Protein AF-A0A9P6TR79-F1 (afdb_monomer)

Structure (mmCIF, N/CA/C/O backbone):
data_AF-A0A9P6TR79-F1
#
_entry.id   AF-A0A9P6TR79-F1
#
loop_
_atom_site.group_PDB
_atom_site.id
_atom_site.type_symbol
_atom_site.label_atom_id
_atom_site.label_alt_id
_atom_site.label_comp_id
_atom_site.label_asym_id
_atom_site.label_entity_id
_atom_site.label_seq_id
_atom_site.pdbx_PDB_ins_code
_atom_site.Cartn_x
_atom_site.Cartn_y
_atom_site.Cartn_z
_atom_site.occupancy
_atom_site.B_iso_or_equiv
_atom_site.auth_seq_id
_atom_site.auth_comp_id
_atom_site.auth_asym_id
_atom_site.auth_atom_id
_atom_site.pdbx_PDB_model_num
ATOM 1 N N . MET A 1 1 ? 9.408 -0.722 1.951 1.00 68.06 1 MET A N 1
ATOM 2 C CA . MET A 1 1 ? 9.186 -1.815 2.923 1.00 68.06 1 MET A CA 1
ATOM 3 C C . MET A 1 1 ? 8.450 -1.330 4.163 1.00 68.06 1 MET A C 1
ATOM 5 O O . MET A 1 1 ? 7.346 -1.800 4.374 1.00 68.06 1 MET A O 1
ATOM 9 N N . ALA A 1 2 ? 8.967 -0.343 4.910 1.00 78.19 2 ALA A N 1
ATOM 10 C CA . ALA A 1 2 ? 8.315 0.152 6.135 1.00 78.19 2 ALA A CA 1
ATOM 11 C C . ALA A 1 2 ? 6.836 0.561 5.954 1.00 78.19 2 ALA A C 1
ATOM 13 O O . ALA A 1 2 ? 5.990 0.144 6.738 1.00 78.19 2 ALA A O 1
ATOM 14 N N . ALA A 1 3 ? 6.504 1.300 4.887 1.00 76.38 3 ALA A N 1
ATOM 15 C CA . ALA A 1 3 ? 5.125 1.714 4.605 1.00 76.38 3 ALA A CA 1
ATOM 16 C C . ALA A 1 3 ? 4.182 0.528 4.328 1.00 76.38 3 ALA A C 1
ATOM 18 O O . ALA A 1 3 ? 3.058 0.503 4.817 1.00 76.38 3 ALA A O 1
ATOM 19 N N . THR A 1 4 ? 4.646 -0.484 3.591 1.00 79.06 4 THR A N 1
ATOM 20 C CA . THR A 1 4 ? 3.867 -1.697 3.304 1.00 79.06 4 THR A CA 1
ATOM 21 C C . THR A 1 4 ? 3.630 -2.514 4.573 1.00 79.06 4 THR A C 1
ATOM 23 O O . THR A 1 4 ? 2.509 -2.952 4.806 1.00 79.06 4 THR A O 1
ATOM 26 N N . THR A 1 5 ? 4.648 -2.668 5.427 1.00 83.44 5 THR A N 1
ATOM 27 C CA . THR A 1 5 ? 4.518 -3.378 6.710 1.00 83.44 5 THR A CA 1
ATOM 28 C C . THR A 1 5 ? 3.557 -2.659 7.660 1.00 83.44 5 THR A C 1
ATOM 30 O O . THR A 1 5 ? 2.698 -3.304 8.252 1.00 83.44 5 THR A O 1
ATOM 33 N N . LEU A 1 6 ? 3.639 -1.326 7.752 1.00 83.69 6 LEU A N 1
ATOM 34 C CA . LEU A 1 6 ? 2.683 -0.504 8.508 1.00 83.69 6 LEU A CA 1
ATOM 35 C C . LEU A 1 6 ? 1.253 -0.657 7.979 1.00 83.69 6 LEU A C 1
ATOM 37 O O . LEU A 1 6 ? 0.320 -0.818 8.762 1.00 83.69 6 LEU A O 1
ATOM 41 N N . GLY A 1 7 ? 1.103 -0.688 6.653 1.00 82.50 7 GLY A N 1
ATOM 42 C CA . GLY A 1 7 ? -0.168 -0.956 5.992 1.00 82.50 7 GLY A CA 1
ATOM 43 C C . GLY A 1 7 ? -0.792 -2.282 6.400 1.00 82.50 7 GLY A C 1
ATOM 44 O O . GLY A 1 7 ? -1.969 -2.321 6.746 1.00 82.50 7 GLY A O 1
ATOM 45 N N . ILE A 1 8 ? 0.001 -3.358 6.384 1.00 87.06 8 ILE A N 1
ATOM 46 C CA . ILE A 1 8 ? -0.450 -4.704 6.766 1.00 87.06 8 ILE A CA 1
ATOM 47 C C . ILE A 1 8 ? -0.944 -4.709 8.217 1.00 87.06 8 ILE A C 1
ATOM 49 O O . ILE A 1 8 ? -2.038 -5.206 8.479 1.00 87.06 8 ILE A O 1
ATOM 53 N N . ILE A 1 9 ? -0.195 -4.091 9.135 1.00 88.25 9 ILE A N 1
ATOM 54 C CA . ILE A 1 9 ? -0.586 -3.975 10.548 1.00 88.25 9 ILE A CA 1
ATOM 55 C C . ILE A 1 9 ? -1.906 -3.197 10.685 1.00 88.25 9 ILE A C 1
ATOM 57 O O . ILE A 1 9 ? -2.814 -3.637 11.388 1.00 88.25 9 ILE A O 1
ATOM 61 N N . GLY A 1 10 ? -2.052 -2.077 9.970 1.00 84.38 10 GLY A N 1
ATOM 62 C CA . GLY A 1 10 ? -3.287 -1.289 9.972 1.00 84.38 10 GLY A CA 1
ATOM 63 C C . GLY A 1 10 ? -4.501 -2.063 9.452 1.00 84.38 10 GLY A C 1
ATOM 64 O O . GLY A 1 10 ? -5.580 -1.985 10.037 1.00 84.38 10 GLY A O 1
ATOM 65 N N . VAL A 1 11 ? -4.322 -2.863 8.395 1.00 85.94 11 VAL A N 1
ATOM 66 C CA . VAL A 1 11 ? -5.382 -3.734 7.861 1.00 85.94 11 VAL A CA 1
ATOM 67 C C . VAL A 1 11 ? -5.764 -4.822 8.864 1.00 85.94 11 VAL A C 1
ATOM 69 O O . VAL A 1 11 ? -6.954 -5.040 9.069 1.00 85.94 11 VAL A O 1
ATOM 72 N N . GLN A 1 12 ? -4.801 -5.469 9.529 1.00 88.81 12 GLN A N 1
ATOM 73 C CA . GLN A 1 12 ? -5.114 -6.461 10.567 1.00 88.81 12 GLN A CA 1
ATOM 74 C C . GLN A 1 12 ? -5.962 -5.852 11.689 1.00 88.81 12 GLN A C 1
ATOM 76 O O . GLN A 1 12 ? -6.989 -6.416 12.061 1.00 88.81 12 GLN A O 1
ATOM 81 N N . TRP A 1 13 ? -5.612 -4.650 12.146 1.00 86.62 13 TRP A N 1
ATOM 82 C CA . TRP A 1 13 ? -6.395 -3.927 13.151 1.00 86.62 13 TRP A CA 1
ATOM 83 C C . TRP A 1 13 ? -7.802 -3.558 12.677 1.00 86.62 13 TRP A C 1
ATOM 85 O O . TRP A 1 13 ? -8.753 -3.613 13.458 1.00 86.62 13 TRP A O 1
ATOM 95 N N . LEU A 1 14 ? -7.972 -3.197 11.404 1.00 87.62 14 LEU A N 1
ATOM 96 C CA . LEU A 1 14 ? -9.293 -2.939 10.825 1.00 87.62 14 LEU A CA 1
ATOM 97 C C . LEU A 1 14 ? -10.160 -4.199 10.772 1.00 87.62 14 LEU A C 1
ATOM 99 O O . LEU A 1 14 ? -11.364 -4.108 11.002 1.00 87.62 14 LEU A O 1
ATOM 103 N N . VAL A 1 15 ? -9.565 -5.362 10.497 1.00 87.88 15 VAL A N 1
ATOM 104 C CA . VAL A 1 15 ? -10.278 -6.648 10.484 1.00 87.88 15 VAL A CA 1
ATOM 105 C C . VAL A 1 15 ? -10.738 -7.025 11.894 1.00 87.88 15 VAL A C 1
ATOM 107 O O . VAL A 1 15 ? -11.904 -7.375 12.081 1.00 87.88 15 VAL A O 1
ATOM 110 N N . GLU A 1 16 ? -9.864 -6.881 12.893 1.00 89.38 16 GLU A N 1
A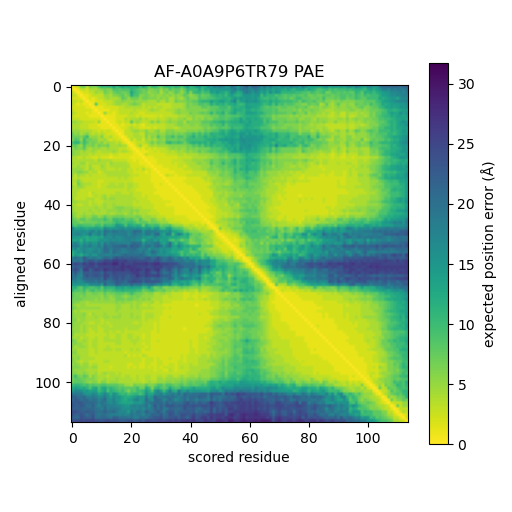TOM 111 C CA . GLU A 1 16 ? -10.185 -7.159 14.301 1.00 89.38 16 GLU A CA 1
ATOM 112 C C . GLU A 1 16 ? -11.276 -6.231 14.844 1.00 89.38 16 GLU A C 1
ATOM 114 O O . GLU A 1 16 ? -12.190 -6.670 15.536 1.00 89.38 16 GLU A O 1
ATOM 119 N N . THR A 1 17 ? -11.221 -4.946 14.490 1.00 87.00 17 THR A N 1
ATOM 120 C CA . THR A 1 17 ? -12.161 -3.928 14.990 1.00 87.00 17 THR A CA 1
ATOM 121 C C . THR A 1 17 ? -13.396 -3.743 14.112 1.00 87.00 17 THR A C 1
ATOM 123 O O . THR A 1 17 ? -14.147 -2.794 14.324 1.00 87.00 17 THR A O 1
ATOM 126 N N . GLN A 1 18 ? -13.610 -4.605 13.109 1.00 86.75 18 GLN A N 1
ATOM 127 C CA . GLN A 1 18 ? -14.720 -4.485 12.152 1.00 86.75 18 GLN A CA 1
ATOM 128 C C . GLN A 1 18 ? -14.829 -3.065 11.554 1.00 86.75 18 GLN A C 1
ATOM 130 O O . GLN A 1 18 ? -15.913 -2.501 11.441 1.00 86.75 18 GLN A O 1
ATOM 135 N N . ARG A 1 19 ? -13.687 -2.477 11.169 1.00 85.38 19 ARG A N 1
ATOM 136 C CA . ARG A 1 19 ? -13.532 -1.116 10.608 1.00 85.38 19 ARG A CA 1
ATOM 137 C C . ARG A 1 19 ? -13.785 0.051 11.573 1.00 85.38 19 ARG A C 1
ATOM 139 O O . ARG A 1 19 ? -13.705 1.199 11.137 1.00 85.38 19 ARG A O 1
ATOM 146 N N . ALA A 1 20 ? -14.015 -0.201 12.864 1.00 82.50 20 ALA A N 1
ATOM 147 C CA . ALA A 1 20 ? -14.282 0.853 13.847 1.00 82.50 20 ALA A CA 1
ATOM 148 C C . ALA A 1 20 ? -13.024 1.628 14.292 1.00 82.50 20 ALA A C 1
ATOM 150 O O . ALA A 1 20 ? -13.124 2.757 14.771 1.00 82.50 20 ALA A O 1
ATOM 151 N N . SER A 1 21 ? -11.827 1.046 14.154 1.00 87.75 21 SER A N 1
ATOM 152 C CA . SER A 1 21 ? -10.593 1.673 14.644 1.00 87.75 21 SER A CA 1
ATOM 153 C C . SER A 1 21 ? -10.052 2.756 13.708 1.00 87.75 21 SER A C 1
ATOM 155 O O . SER A 1 21 ? -9.550 2.467 12.620 1.00 87.75 21 SER A O 1
ATOM 157 N N . ILE A 1 22 ? -10.044 4.006 14.186 1.00 85.56 22 ILE A N 1
ATOM 158 C CA . ILE A 1 22 ? -9.406 5.151 13.508 1.00 85.56 22 ILE A CA 1
ATOM 159 C C . ILE A 1 22 ? -7.896 4.923 13.342 1.00 85.56 22 ILE A C 1
ATOM 161 O O . ILE A 1 22 ? -7.335 5.235 12.293 1.00 85.56 22 ILE A O 1
ATOM 165 N N . ALA A 1 23 ? -7.232 4.341 14.346 1.00 85.56 23 ALA A N 1
ATOM 166 C CA . ALA A 1 23 ? -5.809 4.025 14.256 1.00 85.56 23 ALA A CA 1
ATOM 167 C C . ALA A 1 23 ? -5.536 3.002 13.139 1.00 85.56 23 ALA A C 1
ATOM 169 O O . ALA A 1 23 ? -4.607 3.190 12.358 1.00 85.56 23 ALA A O 1
ATOM 170 N N . GLY A 1 24 ? -6.386 1.977 12.997 1.00 85.88 24 GLY A N 1
ATOM 171 C CA . GLY A 1 24 ? -6.293 1.006 11.901 1.00 85.88 24 GLY A CA 1
ATOM 172 C C . GLY A 1 24 ? -6.374 1.666 10.519 1.00 85.88 24 GLY A C 1
ATOM 173 O O . GLY A 1 24 ? -5.550 1.384 9.648 1.00 85.88 24 GLY A O 1
ATOM 174 N N . TRP A 1 25 ? -7.293 2.622 10.342 1.00 89.12 25 TRP A N 1
ATOM 175 C CA . TRP A 1 25 ? -7.396 3.426 9.117 1.00 89.12 25 TRP A CA 1
ATOM 176 C C . TRP A 1 25 ? -6.142 4.266 8.851 1.00 89.12 25 TRP A C 1
ATOM 178 O O . TRP A 1 25 ? -5.611 4.241 7.738 1.00 89.12 25 TRP A O 1
ATOM 188 N N . LEU A 1 26 ? -5.632 4.966 9.868 1.00 91.12 26 LEU A N 1
ATOM 189 C CA . LEU A 1 26 ? -4.430 5.797 9.744 1.00 91.12 26 LEU A CA 1
ATOM 190 C C . LEU 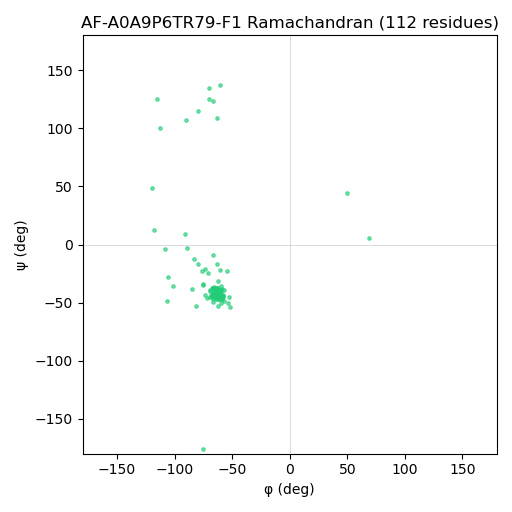A 1 26 ? -3.179 4.979 9.404 1.00 91.12 26 LEU A C 1
ATOM 192 O O . LEU A 1 26 ? -2.355 5.441 8.619 1.00 91.12 26 LEU A O 1
ATOM 196 N N . LEU A 1 27 ? -3.041 3.768 9.952 1.00 86.69 27 LEU A N 1
ATOM 197 C CA . LEU A 1 27 ? -1.924 2.871 9.638 1.00 86.69 27 LEU A CA 1
ATOM 198 C C . LEU A 1 27 ? -2.072 2.217 8.254 1.00 86.69 27 LEU A C 1
ATOM 200 O O . LEU A 1 27 ? -1.074 2.012 7.564 1.00 86.69 27 LEU A O 1
ATOM 204 N N . SER A 1 28 ? -3.300 1.915 7.825 1.00 88.12 28 SER A N 1
ATOM 205 C CA . SER A 1 28 ? -3.574 1.285 6.528 1.00 88.12 28 SER A CA 1
ATOM 206 C C . SER A 1 28 ? -3.292 2.223 5.343 1.00 88.12 28 SER A C 1
ATOM 208 O O . SER A 1 28 ? -2.696 1.804 4.346 1.00 88.12 28 SER A O 1
ATOM 210 N N . MET A 1 29 ? -3.641 3.510 5.470 1.00 89.75 29 MET A N 1
ATOM 211 C CA . MET A 1 29 ? -3.488 4.526 4.416 1.00 89.75 29 MET A CA 1
ATOM 212 C C . MET A 1 29 ? -2.083 4.626 3.795 1.00 89.75 29 MET A C 1
ATOM 214 O O . MET A 1 29 ? -1.971 4.512 2.572 1.00 89.75 29 MET A O 1
ATOM 218 N N . PRO A 1 30 ? -0.989 4.799 4.560 1.00 89.50 30 PRO A N 1
ATOM 219 C CA . PRO A 1 30 ? 0.350 4.891 3.982 1.00 89.50 30 PRO A CA 1
ATOM 220 C C . PRO A 1 30 ? 0.766 3.608 3.248 1.00 89.50 30 PRO A C 1
ATOM 222 O O . PRO A 1 30 ? 1.481 3.679 2.247 1.00 89.50 30 PRO A O 1
ATOM 225 N N . GLY A 1 31 ? 0.292 2.440 3.690 1.00 87.94 31 GLY A N 1
ATOM 226 C CA . GLY A 1 31 ? 0.525 1.180 2.989 1.00 87.94 31 GLY A CA 1
ATOM 227 C C . GLY A 1 31 ? -0.217 1.085 1.662 1.00 87.94 31 GLY A C 1
ATOM 228 O O . GLY A 1 31 ? 0.391 0.722 0.654 1.00 87.94 31 GLY A O 1
ATOM 229 N N . ALA A 1 32 ? -1.495 1.472 1.644 1.00 89.31 32 ALA A N 1
ATOM 230 C CA . ALA A 1 32 ? -2.294 1.534 0.423 1.00 89.31 32 ALA A CA 1
ATOM 231 C C . ALA A 1 32 ? -1.678 2.508 -0.595 1.00 89.31 32 ALA A C 1
ATOM 233 O O . ALA A 1 32 ? -1.478 2.143 -1.754 1.00 89.31 32 ALA A O 1
ATOM 234 N N . ILE A 1 33 ? -1.284 3.706 -0.150 1.00 92.56 33 ILE A N 1
ATOM 235 C CA . ILE A 1 33 ? -0.617 4.710 -0.993 1.00 92.56 33 ILE A CA 1
ATOM 236 C C . ILE A 1 33 ? 0.707 4.168 -1.533 1.00 92.56 33 ILE A C 1
ATOM 238 O O . ILE A 1 33 ? 0.964 4.274 -2.729 1.00 92.56 33 ILE A O 1
ATOM 242 N N . SER A 1 34 ? 1.540 3.555 -0.688 1.00 92.69 34 SER A N 1
ATOM 243 C CA . SER A 1 34 ? 2.820 2.990 -1.124 1.00 92.69 34 SER A CA 1
ATOM 244 C C . SER A 1 34 ? 2.641 1.898 -2.180 1.00 92.69 34 SER A C 1
ATOM 246 O O . SER A 1 34 ? 3.438 1.824 -3.115 1.00 92.69 34 SER A O 1
ATOM 248 N N . LEU A 1 35 ? 1.629 1.042 -2.029 1.00 90.25 35 LEU A N 1
ATOM 249 C CA . LEU A 1 35 ? 1.360 -0.050 -2.960 1.00 90.25 35 LEU A CA 1
ATOM 250 C C . LEU A 1 35 ? 0.811 0.474 -4.294 1.00 90.25 35 LEU A C 1
ATOM 252 O O . LEU A 1 35 ? 1.308 0.102 -5.356 1.00 90.25 35 LEU A O 1
ATOM 256 N N . LEU A 1 36 ? -0.156 1.394 -4.247 1.00 93.25 36 LEU A N 1
ATOM 257 C CA . LEU A 1 36 ? -0.695 2.054 -5.438 1.00 93.25 36 LEU A CA 1
ATOM 258 C C . LEU A 1 36 ? 0.382 2.864 -6.172 1.00 93.25 36 LEU A C 1
ATOM 260 O O . LEU A 1 36 ? 0.448 2.819 -7.398 1.00 93.25 36 LEU A O 1
ATOM 264 N N . ALA A 1 37 ? 1.274 3.541 -5.444 1.00 93.31 37 ALA A N 1
ATOM 265 C CA . ALA A 1 37 ? 2.408 4.254 -6.024 1.00 93.31 37 ALA A CA 1
ATOM 266 C C . ALA A 1 37 ? 3.388 3.305 -6.731 1.00 93.31 37 ALA A C 1
ATOM 268 O O . ALA A 1 37 ? 3.911 3.653 -7.789 1.00 93.31 37 ALA A O 1
ATOM 269 N N . ALA A 1 38 ? 3.615 2.100 -6.197 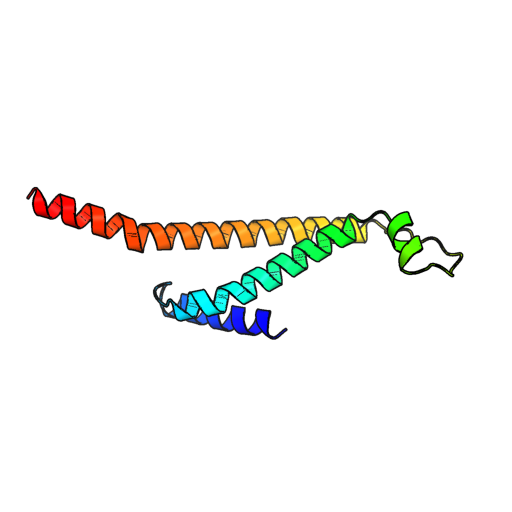1.00 91.69 38 ALA A N 1
ATOM 270 C CA . ALA A 1 38 ? 4.448 1.094 -6.851 1.00 91.69 38 ALA A CA 1
ATOM 271 C C . ALA A 1 38 ? 3.827 0.618 -8.176 1.00 91.69 38 ALA A C 1
ATOM 273 O O . ALA A 1 38 ? 4.517 0.603 -9.196 1.00 91.69 38 ALA A O 1
ATOM 274 N N . PHE A 1 39 ? 2.522 0.320 -8.193 1.00 91.94 39 PHE A N 1
ATOM 275 C CA . PHE A 1 39 ? 1.813 -0.046 -9.425 1.00 91.94 39 PHE A CA 1
ATOM 276 C C . PHE A 1 39 ? 1.791 1.095 -10.441 1.00 91.94 39 PHE A C 1
ATOM 278 O O . PHE A 1 39 ? 2.076 0.880 -11.618 1.00 91.94 39 PHE A O 1
ATOM 285 N N . LEU A 1 40 ? 1.528 2.325 -9.995 1.00 92.12 40 LEU A N 1
ATOM 286 C CA . LEU A 1 40 ? 1.564 3.497 -10.864 1.00 92.12 40 LEU A CA 1
ATOM 287 C C . LEU A 1 40 ? 2.963 3.715 -11.444 1.00 92.12 40 LEU A C 1
ATOM 289 O O . LEU A 1 40 ? 3.099 3.988 -12.633 1.00 92.12 40 LEU A O 1
ATOM 293 N N . THR A 1 41 ? 4.007 3.545 -10.633 1.00 92.12 41 THR A N 1
ATOM 294 C CA . THR A 1 41 ? 5.395 3.643 -11.094 1.00 92.12 41 THR A CA 1
ATOM 295 C C . THR A 1 41 ? 5.686 2.581 -12.145 1.00 92.12 41 THR A C 1
ATOM 297 O O . THR A 1 41 ? 6.235 2.924 -13.187 1.00 92.12 41 THR A O 1
ATOM 300 N N . ALA A 1 42 ? 5.266 1.330 -11.929 1.00 90.69 42 ALA A N 1
ATOM 301 C CA . ALA A 1 42 ? 5.417 0.251 -12.904 1.00 90.69 42 ALA A CA 1
ATOM 302 C C . ALA A 1 42 ? 4.704 0.560 -14.231 1.00 90.69 42 ALA A C 1
ATOM 304 O O . ALA A 1 42 ? 5.269 0.316 -15.293 1.00 90.69 42 ALA A O 1
ATOM 305 N N . ILE A 1 43 ? 3.513 1.164 -14.189 1.00 91.31 43 ILE A N 1
ATOM 306 C CA . ILE A 1 43 ? 2.778 1.601 -15.385 1.00 91.31 43 ILE A CA 1
ATOM 307 C C . ILE A 1 43 ? 3.520 2.738 -16.099 1.00 91.31 43 ILE A C 1
ATOM 309 O O . ILE A 1 43 ? 3.760 2.664 -17.301 1.00 91.31 43 ILE A O 1
ATOM 313 N N . VAL A 1 44 ? 3.928 3.779 -15.369 1.00 89.81 44 VAL A N 1
ATOM 314 C CA . VAL A 1 44 ? 4.636 4.945 -15.928 1.00 89.81 44 VAL A CA 1
ATOM 315 C C . VAL A 1 44 ? 5.979 4.547 -16.539 1.00 89.81 44 VAL A C 1
ATOM 317 O O . VAL A 1 44 ? 6.375 5.086 -17.573 1.00 89.81 44 VAL A O 1
ATOM 320 N N . TYR A 1 45 ? 6.689 3.615 -15.906 1.00 85.25 45 TYR A N 1
ATOM 321 C CA . TYR A 1 45 ? 7.933 3.075 -16.437 1.00 85.25 45 TYR A CA 1
ATOM 322 C C . TYR A 1 45 ? 7.696 2.130 -17.608 1.00 85.25 45 TYR A C 1
ATOM 324 O O . TYR A 1 45 ? 8.395 2.236 -18.608 1.00 85.25 45 TYR A O 1
ATOM 332 N N . GLY A 1 46 ? 6.710 1.239 -17.513 1.00 85.69 46 GLY A N 1
ATOM 333 C CA . GLY A 1 46 ? 6.444 0.250 -18.551 1.00 85.69 46 GLY A CA 1
ATOM 334 C C . GLY A 1 46 ? 5.846 0.837 -19.831 1.00 85.69 46 GLY A C 1
ATOM 335 O O . GLY A 1 46 ? 6.028 0.274 -20.903 1.00 85.69 46 GLY A O 1
ATOM 336 N N . LEU A 1 47 ? 5.183 1.993 -19.744 1.00 85.62 47 LEU A N 1
ATOM 337 C CA . LEU A 1 47 ? 4.702 2.754 -20.903 1.00 85.62 47 LEU A CA 1
ATOM 338 C C . LEU A 1 47 ? 5.728 3.767 -21.431 1.00 85.62 47 LEU A C 1
ATOM 340 O O . LEU A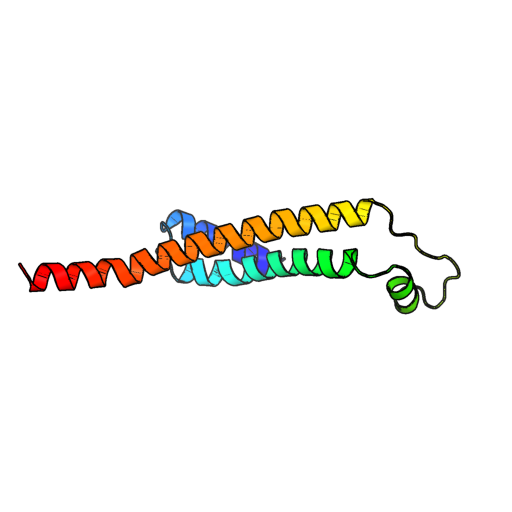 1 47 ? 5.457 4.467 -22.411 1.00 85.62 47 LEU A O 1
ATOM 344 N N . ARG A 1 48 ? 6.894 3.905 -20.786 1.00 80.81 48 ARG A N 1
ATOM 345 C CA . ARG A 1 48 ? 7.939 4.816 -21.257 1.00 80.81 48 ARG A CA 1
ATOM 346 C C . ARG A 1 48 ? 8.537 4.254 -22.556 1.00 80.81 48 ARG A C 1
ATOM 348 O O . ARG A 1 48 ? 9.034 3.137 -22.527 1.00 80.81 48 ARG A O 1
ATOM 355 N N . PRO A 1 49 ? 8.564 5.027 -23.660 1.00 71.69 49 PRO A N 1
ATOM 356 C CA . PRO A 1 49 ? 9.177 4.574 -24.906 1.00 71.69 49 PRO A CA 1
ATOM 357 C C . PRO A 1 49 ? 10.665 4.264 -24.723 1.00 71.69 49 PRO A C 1
ATOM 359 O O . PRO A 1 49 ? 11.379 5.067 -24.111 1.00 71.69 49 PRO A O 1
ATOM 362 N N . ASP A 1 50 ? 11.123 3.160 -25.308 1.00 66.69 50 ASP A N 1
ATOM 363 C CA . ASP A 1 50 ? 12.492 2.644 -25.167 1.00 66.69 50 ASP A CA 1
ATOM 364 C C . ASP A 1 50 ? 13.558 3.661 -25.585 1.00 66.69 50 ASP A C 1
ATOM 366 O O . ASP A 1 50 ? 14.538 3.857 -24.872 1.00 66.69 50 ASP A O 1
ATOM 370 N N . ASP A 1 51 ? 13.316 4.425 -26.655 1.00 65.56 51 ASP A N 1
ATOM 371 C CA . ASP A 1 51 ? 14.238 5.477 -27.106 1.00 65.56 51 ASP A CA 1
ATOM 372 C C . ASP A 1 51 ? 14.460 6.558 -26.026 1.00 65.56 51 ASP A C 1
ATOM 374 O O . ASP A 1 51 ? 15.562 7.078 -25.845 1.00 65.56 51 ASP A O 1
ATOM 378 N N . LYS A 1 52 ? 13.416 6.887 -25.248 1.00 66.50 52 LYS A N 1
ATOM 379 C CA . LYS A 1 52 ? 13.502 7.838 -24.123 1.00 66.50 52 LYS A CA 1
ATOM 380 C C . LYS A 1 52 ? 14.095 7.202 -22.863 1.00 66.50 52 LYS A C 1
ATOM 382 O O . LYS A 1 52 ? 14.413 7.926 -21.911 1.00 66.50 52 LYS A O 1
ATOM 387 N N . TRP A 1 53 ? 14.135 5.879 -22.784 1.00 68.62 53 TRP A N 1
ATOM 388 C CA . TRP A 1 53 ? 14.779 5.141 -21.706 1.00 68.62 53 TRP A CA 1
ATOM 389 C C . TRP A 1 53 ? 16.286 5.061 -21.953 1.00 68.62 53 TRP A C 1
ATOM 391 O O . TRP A 1 53 ? 17.061 5.532 -21.117 1.00 68.62 53 TRP A O 1
ATOM 401 N N . ASP A 1 54 ? 16.689 4.602 -23.136 1.00 66.44 54 ASP A N 1
ATOM 402 C CA . ASP A 1 54 ? 18.092 4.460 -23.524 1.00 66.44 54 ASP A CA 1
ATOM 403 C C . ASP A 1 54 ? 18.844 5.788 -23.499 1.00 66.44 54 ASP A C 1
ATOM 405 O O . ASP A 1 54 ? 19.926 5.858 -22.924 1.00 66.44 54 ASP A O 1
ATOM 409 N N 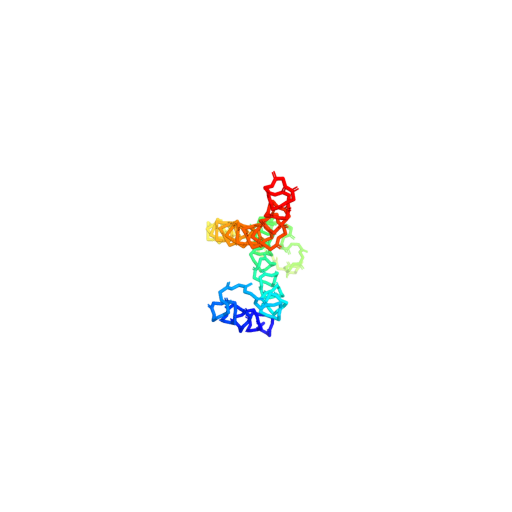. ALA A 1 55 ? 18.236 6.875 -23.988 1.00 65.69 55 ALA A N 1
ATOM 410 C CA . ALA A 1 55 ? 18.854 8.203 -23.957 1.00 65.69 55 ALA A CA 1
ATOM 411 C C . ALA A 1 55 ? 19.178 8.715 -22.536 1.00 65.69 55 ALA A C 1
ATOM 413 O O . ALA A 1 55 ? 20.008 9.606 -22.378 1.00 65.69 55 ALA A O 1
ATOM 414 N N . ARG A 1 56 ? 18.519 8.186 -21.494 1.00 66.19 56 ARG A N 1
ATOM 415 C CA . ARG A 1 56 ? 18.761 8.574 -20.092 1.00 66.19 56 ARG A CA 1
ATOM 416 C C . ARG A 1 56 ? 19.610 7.580 -19.315 1.00 66.19 56 ARG A C 1
ATOM 418 O O . ARG A 1 56 ? 20.352 8.007 -18.438 1.00 66.19 56 ARG A O 1
ATOM 425 N N . VAL A 1 57 ? 19.456 6.286 -19.579 1.00 66.38 57 VAL A N 1
ATOM 426 C CA . VAL A 1 57 ? 20.045 5.218 -18.753 1.00 66.38 57 VAL A CA 1
ATOM 427 C C . VAL A 1 57 ? 21.249 4.564 -19.434 1.00 66.38 57 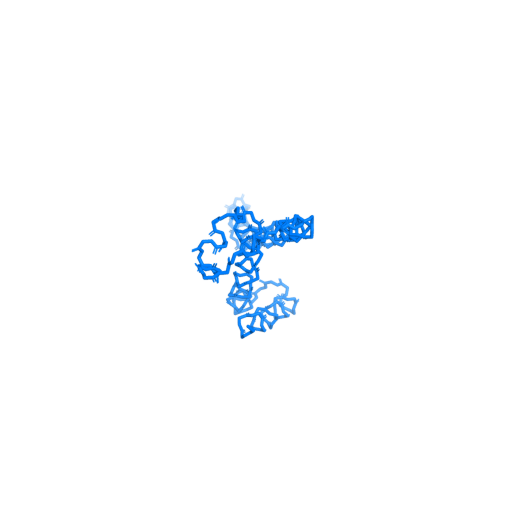VAL A C 1
ATOM 429 O O . VAL A 1 57 ? 22.181 4.167 -18.744 1.00 66.38 57 VAL A O 1
ATOM 432 N N . ASN A 1 58 ? 21.287 4.554 -20.771 1.00 62.28 58 ASN A N 1
ATOM 433 C CA . ASN A 1 58 ? 22.391 4.054 -21.595 1.00 62.28 58 ASN A CA 1
ATOM 434 C C . ASN A 1 58 ? 22.998 5.142 -22.519 1.00 62.28 58 ASN A C 1
ATOM 436 O O . ASN A 1 58 ? 23.216 4.882 -23.701 1.00 62.28 58 ASN A O 1
ATOM 440 N N . PRO A 1 59 ? 23.339 6.356 -22.032 1.00 63.84 59 PRO A N 1
ATOM 441 C CA . PRO A 1 59 ? 23.839 7.429 -22.900 1.00 63.84 59 PRO A CA 1
ATOM 442 C C . PRO A 1 59 ? 25.172 7.109 -23.609 1.00 63.84 59 PRO A C 1
ATOM 444 O O . PRO A 1 59 ? 25.510 7.777 -24.578 1.00 63.84 59 PRO A O 1
ATOM 447 N N . HIS A 1 60 ? 25.918 6.093 -23.153 1.00 66.00 60 HIS A N 1
ATOM 448 C CA . HIS A 1 60 ? 27.225 5.697 -23.702 1.00 66.00 60 HIS A CA 1
ATOM 449 C C . HIS A 1 60 ? 27.251 4.269 -24.279 1.00 66.00 60 HIS A C 1
ATOM 451 O O . HIS A 1 60 ? 28.329 3.732 -24.525 1.00 66.00 60 HIS A O 1
ATOM 457 N N . CYS A 1 61 ? 26.097 3.624 -24.476 1.00 57.03 61 CYS A N 1
ATOM 458 C CA . CYS A 1 61 ? 26.032 2.271 -25.030 1.00 57.03 61 CYS A CA 1
ATOM 459 C C . CYS A 1 61 ? 25.330 2.276 -26.394 1.00 57.03 61 CYS A C 1
ATOM 461 O O . CYS A 1 61 ? 24.182 2.687 -26.500 1.00 57.03 61 CYS A O 1
ATOM 463 N N . GLU A 1 62 ? 25.990 1.741 -27.427 1.00 60.97 62 GLU A N 1
ATOM 464 C CA . GLU A 1 62 ? 25.449 1.593 -28.795 1.00 60.97 62 GLU A CA 1
ATOM 465 C C . GLU A 1 62 ? 24.277 0.597 -28.907 1.00 60.97 62 GLU A C 1
ATOM 467 O O . GLU A 1 62 ? 23.635 0.481 -29.952 1.00 60.97 62 GLU A O 1
ATOM 472 N N . ARG A 1 63 ? 23.991 -0.161 -27.842 1.00 58.16 63 ARG A N 1
ATOM 473 C CA . ARG A 1 63 ? 22.996 -1.234 -27.852 1.00 58.16 63 ARG A CA 1
ATOM 474 C C . ARG A 1 63 ? 21.619 -0.700 -27.470 1.00 58.16 63 ARG A C 1
ATOM 476 O O . ARG A 1 63 ? 21.356 -0.432 -26.301 1.00 58.16 63 ARG A O 1
ATOM 483 N N . ARG A 1 64 ? 20.749 -0.612 -28.475 1.00 60.31 64 ARG A N 1
ATOM 484 C CA . ARG A 1 64 ? 19.341 -0.223 -28.342 1.00 60.31 64 ARG A CA 1
ATOM 485 C C . ARG A 1 64 ? 18.565 -1.292 -27.561 1.00 60.31 64 ARG A C 1
ATOM 487 O O . ARG A 1 64 ? 18.583 -2.466 -27.941 1.00 60.31 64 ARG A O 1
ATOM 494 N N . ASN A 1 65 ? 17.914 -0.916 -26.465 1.00 60.00 65 ASN A N 1
ATOM 495 C CA . ASN A 1 65 ? 16.969 -1.772 -25.762 1.00 60.00 65 ASN A CA 1
ATOM 496 C C . ASN A 1 65 ? 15.712 -1.943 -26.604 1.00 60.00 65 ASN A C 1
ATOM 498 O O . ASN A 1 65 ? 15.157 -0.985 -27.132 1.00 60.00 65 ASN A O 1
ATOM 502 N N . HIS A 1 66 ? 15.256 -3.186 -26.687 1.00 62.59 66 HIS A N 1
ATOM 503 C CA . HIS A 1 66 ? 13.924 -3.517 -27.163 1.00 62.59 66 HIS A CA 1
ATOM 504 C C . HIS A 1 66 ? 13.167 -4.066 -25.958 1.00 62.59 66 HIS A C 1
ATOM 506 O O . HIS A 1 66 ? 13.364 -5.217 -25.559 1.00 62.59 66 HIS A O 1
ATOM 512 N N . SER A 1 67 ? 12.337 -3.231 -25.346 1.00 65.38 67 SER A N 1
ATOM 513 C CA . SER A 1 67 ? 11.375 -3.657 -24.344 1.00 65.38 67 SER A CA 1
ATOM 514 C C . SER A 1 67 ? 10.388 -4.600 -25.020 1.00 65.38 67 SER A C 1
ATOM 516 O O . SER A 1 67 ? 9.612 -4.232 -25.902 1.00 65.38 67 SER A O 1
ATOM 518 N N . GLY A 1 68 ? 10.499 -5.880 -24.681 1.00 74.12 68 GLY A N 1
ATOM 519 C CA . GLY A 1 68 ? 9.636 -6.910 -25.236 1.00 74.12 68 GLY A CA 1
ATOM 520 C C . GLY A 1 68 ? 8.233 -6.892 -24.626 1.00 74.12 68 GLY A C 1
ATOM 521 O O . GLY A 1 68 ? 7.896 -6.120 -23.729 1.00 74.12 68 GLY A O 1
ATOM 522 N N . TRP A 1 69 ? 7.431 -7.869 -25.042 1.00 80.19 69 TRP A N 1
ATOM 523 C CA . TRP A 1 69 ? 6.074 -8.119 -24.539 1.00 80.19 69 TRP A CA 1
ATOM 524 C C . TRP A 1 69 ? 5.966 -8.287 -23.011 1.00 80.19 69 TRP A C 1
ATOM 526 O O . TRP A 1 69 ? 4.898 -8.068 -22.441 1.00 80.19 69 TRP A O 1
ATOM 536 N N . GLY A 1 70 ? 7.058 -8.650 -22.328 1.00 85.12 70 GLY A N 1
ATOM 537 C CA . GLY A 1 70 ? 7.079 -8.808 -20.871 1.00 85.12 70 GLY A CA 1
ATOM 538 C C . GLY A 1 70 ? 6.687 -7.532 -20.122 1.00 85.12 70 GLY A C 1
ATOM 539 O O . GLY A 1 70 ? 5.935 -7.598 -19.152 1.00 85.12 70 GLY A O 1
ATOM 540 N N . VAL A 1 71 ? 7.113 -6.363 -20.606 1.00 85.94 71 VAL A N 1
ATOM 541 C CA . VAL A 1 71 ? 6.763 -5.080 -19.978 1.00 85.94 71 VAL A CA 1
ATOM 542 C C . VAL A 1 71 ? 5.272 -4.782 -20.125 1.00 85.94 71 VAL A C 1
ATOM 544 O O . VAL A 1 71 ? 4.642 -4.335 -19.169 1.00 85.94 71 VAL A O 1
ATOM 547 N N . VAL A 1 72 ? 4.675 -5.125 -21.269 1.00 87.06 72 VAL A N 1
ATOM 548 C CA . VAL A 1 72 ? 3.231 -4.973 -21.499 1.00 87.06 72 VAL A CA 1
ATOM 549 C C . VAL A 1 72 ? 2.430 -5.797 -20.489 1.00 87.06 72 VAL A C 1
ATOM 551 O O . VAL A 1 72 ? 1.503 -5.276 -19.871 1.00 87.06 72 VAL A O 1
ATOM 554 N N . PHE A 1 73 ? 2.818 -7.052 -20.242 1.00 89.75 73 PHE A N 1
ATOM 555 C CA . PHE A 1 73 ? 2.161 -7.882 -19.226 1.00 89.75 73 PHE A CA 1
ATOM 556 C C . PHE A 1 73 ? 2.285 -7.302 -17.813 1.00 89.75 73 PHE A C 1
ATOM 558 O O . PHE A 1 73 ? 1.307 -7.306 -17.066 1.00 89.75 73 PHE A O 1
ATOM 565 N N . VAL A 1 74 ? 3.451 -6.758 -17.453 1.00 91.38 74 VAL A N 1
ATOM 566 C CA . VAL A 1 74 ? 3.654 -6.101 -16.151 1.00 91.38 74 VAL A CA 1
ATOM 567 C C . VAL A 1 74 ? 2.752 -4.875 -16.006 1.00 91.38 74 VAL A C 1
ATOM 569 O O . VAL A 1 74 ? 2.150 -4.693 -14.947 1.00 91.38 74 VAL A O 1
ATOM 572 N N . VAL A 1 75 ? 2.607 -4.061 -17.055 1.00 93.06 75 VAL A N 1
ATOM 573 C CA . VAL A 1 75 ? 1.699 -2.903 -17.057 1.00 93.06 75 VAL A CA 1
ATOM 574 C C . VAL A 1 75 ? 0.246 -3.351 -16.901 1.00 93.06 75 VAL A C 1
ATOM 576 O O . VAL A 1 75 ? -0.462 -2.801 -16.059 1.00 93.06 75 VAL A O 1
ATOM 579 N N . ILE A 1 76 ? -0.190 -4.371 -17.651 1.00 94.38 76 ILE A N 1
ATOM 580 C CA . ILE A 1 76 ? -1.559 -4.907 -17.575 1.00 94.38 76 ILE A CA 1
ATOM 581 C C . ILE A 1 76 ? -1.862 -5.421 -16.165 1.00 94.38 76 ILE A C 1
ATOM 583 O O . ILE A 1 76 ? -2.871 -5.029 -15.580 1.00 94.38 76 ILE A O 1
ATOM 587 N N . LEU A 1 77 ? -0.988 -6.255 -15.593 1.00 95.38 77 LEU A N 1
ATOM 588 C CA . LEU A 1 77 ? -1.176 -6.780 -14.238 1.00 95.38 77 LEU A CA 1
ATOM 589 C C . LEU A 1 77 ? -1.160 -5.662 -13.191 1.00 95.38 77 LEU A C 1
ATOM 591 O O . LEU A 1 77 ? -1.980 -5.674 -12.275 1.00 95.38 77 LEU A O 1
ATOM 595 N N . SER A 1 78 ? -0.275 -4.673 -13.349 1.00 94.19 78 SER A N 1
ATOM 596 C CA . SER A 1 78 ? -0.195 -3.525 -12.441 1.00 94.19 78 SER A CA 1
ATOM 597 C C . SER A 1 78 ? -1.465 -2.679 -12.475 1.00 94.19 78 SER A C 1
ATOM 599 O O . SER A 1 78 ? -1.968 -2.286 -11.425 1.00 94.19 78 SER A O 1
ATOM 601 N N . LEU A 1 79 ? -2.010 -2.427 -13.668 1.00 95.00 79 LEU A N 1
ATOM 602 C CA . LEU A 1 79 ? -3.253 -1.681 -13.844 1.00 95.00 79 LEU A CA 1
ATOM 603 C C . LEU A 1 79 ? -4.442 -2.455 -13.271 1.00 95.00 79 LEU A C 1
ATOM 605 O O . LEU A 1 79 ? -5.236 -1.891 -12.526 1.00 95.00 79 LEU A O 1
ATOM 609 N N . PHE A 1 80 ? -4.545 -3.746 -13.588 1.00 97.12 80 PHE A N 1
ATOM 610 C CA . PHE A 1 80 ? -5.640 -4.603 -13.147 1.00 97.12 80 PHE A CA 1
ATOM 611 C C . PHE A 1 80 ? -5.688 -4.725 -11.620 1.00 97.12 80 PHE A C 1
ATOM 613 O O . PHE A 1 80 ? -6.710 -4.421 -11.004 1.00 97.12 80 PHE A O 1
ATOM 620 N N . ILE A 1 81 ? -4.566 -5.098 -10.998 1.00 95.56 81 ILE A N 1
ATOM 621 C CA . ILE A 1 81 ? -4.477 -5.268 -9.543 1.00 95.56 81 ILE A CA 1
ATOM 622 C C . ILE A 1 81 ? -4.608 -3.912 -8.840 1.00 95.56 81 ILE A C 1
ATOM 624 O O . ILE A 1 81 ? -5.354 -3.792 -7.869 1.00 95.56 81 ILE A O 1
ATOM 628 N N . GLY A 1 82 ? -3.934 -2.872 -9.343 1.00 94.44 82 GLY A N 1
ATOM 629 C CA . GLY A 1 82 ? -4.011 -1.525 -8.780 1.00 94.44 82 GLY A CA 1
ATOM 630 C C . GLY A 1 82 ? -5.435 -0.964 -8.793 1.00 94.44 82 GLY A C 1
ATOM 631 O O . GLY A 1 82 ? -5.893 -0.436 -7.780 1.00 94.44 82 GLY A O 1
ATOM 632 N N . ALA A 1 83 ? -6.165 -1.132 -9.899 1.00 95.94 83 ALA A N 1
ATOM 633 C CA . ALA A 1 83 ? -7.553 -0.691 -10.013 1.00 95.94 83 ALA A CA 1
ATOM 634 C C . ALA A 1 83 ? -8.489 -1.472 -9.081 1.00 95.94 83 ALA A C 1
ATOM 636 O O . ALA A 1 83 ? -9.321 -0.861 -8.410 1.00 95.94 83 ALA A O 1
ATOM 637 N N . MET A 1 84 ? -8.330 -2.797 -8.984 1.00 96.44 84 MET A N 1
ATOM 638 C CA . MET A 1 84 ? -9.103 -3.620 -8.046 1.00 96.44 84 MET A CA 1
ATOM 639 C C . MET A 1 84 ? -8.899 -3.179 -6.596 1.00 96.44 84 MET A C 1
ATOM 641 O O . MET A 1 84 ? -9.871 -3.005 -5.862 1.00 96.44 84 MET A O 1
ATOM 645 N N . LEU A 1 85 ? -7.645 -2.959 -6.192 1.00 94.06 85 LEU A N 1
ATOM 646 C CA . LEU A 1 85 ? -7.317 -2.497 -4.845 1.00 94.06 85 LEU A CA 1
ATOM 647 C C . LEU A 1 85 ? -7.897 -1.110 -4.565 1.00 94.06 85 LEU A C 1
ATOM 649 O O . LEU A 1 85 ? -8.489 -0.904 -3.508 1.00 94.06 85 LEU A O 1
ATOM 653 N N . LEU A 1 86 ? -7.765 -0.176 -5.512 1.00 94.81 86 LEU A N 1
ATOM 654 C CA . LEU A 1 86 ? -8.306 1.176 -5.379 1.00 94.81 86 LEU A CA 1
ATOM 655 C C . LEU A 1 86 ? -9.831 1.149 -5.222 1.00 94.81 86 LEU A C 1
ATOM 657 O O . LEU A 1 86 ? -10.375 1.789 -4.324 1.00 94.81 86 LEU A O 1
ATOM 661 N N . MET A 1 87 ? -10.515 0.380 -6.069 1.00 97.19 87 MET A N 1
ATOM 662 C CA . MET A 1 87 ? -11.969 0.260 -6.037 1.00 97.19 87 MET A CA 1
ATOM 663 C C . MET A 1 87 ? -12.453 -0.401 -4.743 1.00 97.19 87 MET A C 1
ATOM 665 O O . MET A 1 87 ? -13.379 0.106 -4.114 1.00 97.19 87 MET A O 1
ATOM 669 N N . GLY A 1 88 ? -11.805 -1.486 -4.307 1.00 95.44 88 GLY A N 1
ATOM 670 C CA . GLY A 1 88 ? -12.131 -2.157 -3.048 1.00 95.44 88 GLY A CA 1
ATOM 671 C C . GLY A 1 88 ? -11.933 -1.250 -1.832 1.00 95.44 88 GLY A C 1
ATOM 672 O O . GLY A 1 88 ? -12.811 -1.165 -0.974 1.00 95.44 88 GLY A O 1
ATOM 673 N N . ALA A 1 89 ? -10.820 -0.514 -1.786 1.00 92.00 89 ALA A N 1
ATOM 674 C CA . ALA A 1 89 ? -10.550 0.442 -0.716 1.00 92.00 89 ALA A CA 1
ATOM 675 C C . ALA A 1 89 ? -11.598 1.564 -0.675 1.00 92.00 89 ALA A C 1
ATOM 677 O O . ALA A 1 89 ? -12.099 1.898 0.399 1.00 92.00 89 ALA A O 1
ATOM 678 N N . LEU A 1 90 ? -11.970 2.114 -1.835 1.00 94.56 90 LEU A N 1
ATOM 679 C CA . LEU A 1 90 ? -12.959 3.187 -1.919 1.00 94.56 90 LEU A CA 1
ATOM 680 C C . LEU A 1 90 ? -14.360 2.709 -1.517 1.00 94.56 90 LEU A C 1
ATOM 682 O O . LEU A 1 90 ? -15.049 3.404 -0.774 1.00 94.56 90 LEU A O 1
ATOM 686 N N . ALA A 1 91 ? -14.766 1.515 -1.952 1.00 95.81 91 ALA A N 1
ATOM 687 C CA . ALA A 1 91 ? -16.049 0.927 -1.575 1.00 95.81 91 ALA A CA 1
ATOM 688 C C . ALA A 1 91 ? -16.168 0.751 -0.053 1.00 95.81 91 AL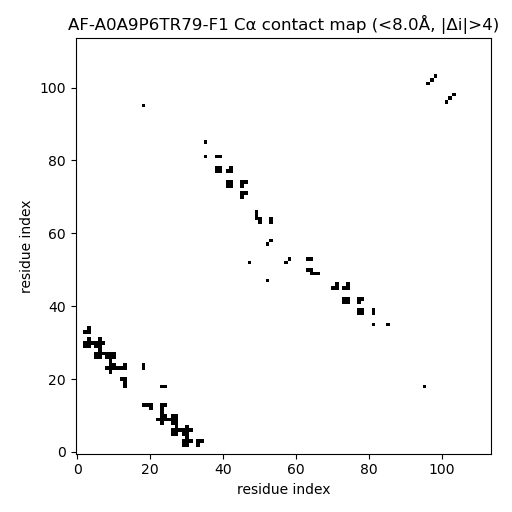A A C 1
ATOM 690 O O . ALA A 1 91 ? -17.164 1.164 0.540 1.00 95.81 91 ALA A O 1
ATOM 691 N N . LEU A 1 92 ? -15.127 0.211 0.590 1.00 92.69 92 LEU A N 1
ATOM 692 C CA . LEU A 1 92 ? -15.079 0.052 2.046 1.00 92.69 92 LEU A CA 1
ATOM 693 C C . LEU A 1 92 ? -15.079 1.399 2.776 1.00 92.69 92 LEU A C 1
ATOM 695 O O . LEU A 1 92 ? -15.763 1.546 3.791 1.00 92.69 92 LEU A O 1
ATOM 699 N N . ALA A 1 93 ? -14.335 2.383 2.266 1.00 91.19 93 ALA A N 1
ATOM 700 C CA . ALA A 1 93 ? -14.298 3.724 2.837 1.00 91.19 93 ALA A CA 1
ATOM 701 C C . ALA A 1 93 ? -15.674 4.398 2.765 1.00 91.19 93 ALA A C 1
ATOM 703 O O . ALA A 1 93 ? -16.143 4.936 3.766 1.00 91.19 93 ALA A O 1
ATOM 704 N N . PHE A 1 94 ? -16.355 4.315 1.619 1.00 94.00 94 PHE A N 1
ATOM 705 C CA . PHE A 1 94 ? -17.706 4.849 1.468 1.00 94.00 94 PHE A CA 1
ATOM 706 C C . PHE A 1 94 ? -18.708 4.134 2.357 1.00 94.00 94 PHE A C 1
ATOM 708 O O . PHE A 1 94 ? -19.454 4.806 3.064 1.00 94.00 94 PHE A O 1
ATOM 715 N N . GLN A 1 95 ? -18.696 2.801 2.383 1.00 93.88 95 GLN A N 1
ATOM 716 C CA . GLN A 1 95 ? -19.564 2.036 3.272 1.00 93.88 95 GLN A CA 1
ATOM 717 C C . GLN A 1 95 ? -19.398 2.497 4.727 1.00 93.88 95 GLN A C 1
ATOM 719 O O . GLN A 1 95 ? -20.374 2.855 5.378 1.00 93.88 95 GLN A O 1
ATOM 724 N N . THR A 1 96 ? -18.153 2.583 5.197 1.00 90.94 96 THR A N 1
ATOM 725 C CA . THR A 1 96 ? -17.843 3.007 6.569 1.00 90.94 96 THR A CA 1
ATOM 726 C C . THR A 1 96 ? -18.259 4.461 6.825 1.00 90.94 96 THR A C 1
AT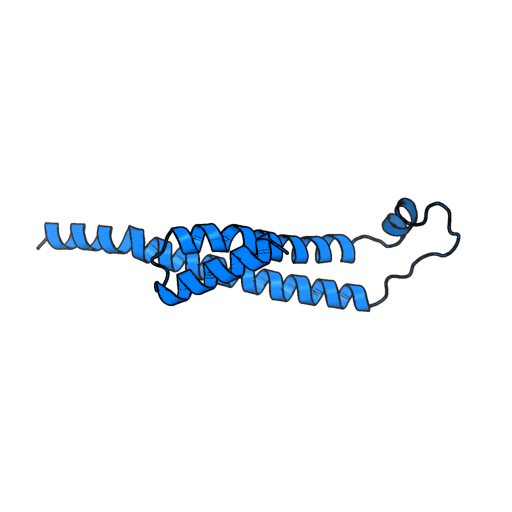OM 728 O O . THR A 1 96 ? -18.790 4.775 7.886 1.00 90.94 96 THR A O 1
ATOM 731 N N . TYR A 1 97 ? -18.069 5.360 5.854 1.00 90.38 97 TYR A N 1
ATOM 732 C CA . TYR A 1 97 ? -18.478 6.763 5.962 1.00 90.38 97 TYR A CA 1
ATOM 733 C C . TYR A 1 97 ? -20.000 6.921 6.090 1.00 90.38 97 TYR A C 1
ATOM 735 O O . TYR A 1 97 ? -20.475 7.682 6.939 1.00 90.38 97 TYR A O 1
ATOM 743 N N . PHE A 1 98 ? -20.765 6.189 5.274 1.00 90.69 98 PHE A N 1
ATOM 744 C CA . PHE A 1 98 ? -22.226 6.203 5.318 1.00 90.69 98 PHE A CA 1
ATOM 745 C C . PHE A 1 98 ? -22.765 5.591 6.616 1.00 90.69 98 PHE A C 1
ATOM 747 O O . PHE A 1 98 ? -23.641 6.195 7.237 1.00 90.69 98 PHE A O 1
ATOM 754 N N . GLU A 1 99 ? -22.206 4.457 7.054 1.00 88.69 99 GLU A N 1
ATOM 755 C CA . GLU A 1 99 ? -22.531 3.812 8.338 1.00 88.69 99 GLU A CA 1
ATOM 756 C C . GLU A 1 99 ? -22.273 4.770 9.516 1.00 88.69 99 GLU A C 1
ATOM 758 O O . GLU A 1 99 ? -23.127 4.934 10.386 1.00 88.69 99 GLU A O 1
ATOM 763 N N . ALA A 1 100 ? -21.131 5.465 9.520 1.00 87.81 100 ALA A N 1
ATOM 764 C CA . ALA A 1 100 ? -20.748 6.356 10.613 1.00 87.81 100 ALA A CA 1
ATOM 765 C C . ALA A 1 100 ? -21.514 7.690 10.632 1.00 87.81 100 ALA A C 1
ATOM 767 O O . ALA A 1 100 ? -21.767 8.231 11.706 1.00 87.81 100 ALA A O 1
ATOM 768 N N . THR A 1 101 ? -21.857 8.244 9.465 1.00 87.00 101 THR A N 1
ATOM 769 C CA . THR A 1 101 ? -22.380 9.620 9.370 1.00 87.00 101 THR A CA 1
ATOM 770 C C . THR A 1 101 ? -23.876 9.657 9.090 1.00 87.00 101 THR A C 1
ATOM 772 O O . THR A 1 101 ? -24.614 10.369 9.764 1.00 87.00 101 THR A O 1
ATOM 775 N N . VAL A 1 102 ? -24.352 8.904 8.097 1.00 86.12 102 VAL A N 1
ATOM 776 C CA . VAL A 1 102 ? -25.711 9.071 7.556 1.00 86.12 102 VAL A CA 1
ATOM 777 C C . VAL A 1 102 ? -26.749 8.295 8.363 1.00 86.12 102 VAL A C 1
ATOM 779 O O . VAL A 1 102 ? -27.844 8.801 8.611 1.00 86.12 102 VAL A O 1
ATOM 782 N N . GLN A 1 103 ? -26.408 7.093 8.821 1.00 81.81 103 GLN A N 1
ATOM 783 C CA . GLN A 1 103 ? -27.328 6.235 9.56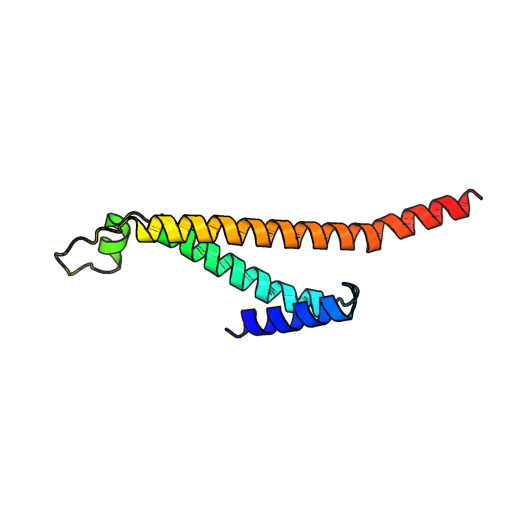9 1.00 81.81 103 GLN A CA 1
ATOM 784 C C . GLN A 1 103 ? -27.765 6.832 10.929 1.00 81.81 103 GLN A C 1
ATOM 786 O O . GLN A 1 103 ? -28.964 6.807 11.221 1.00 81.81 103 GLN A O 1
ATOM 791 N N . PRO A 1 104 ? -26.871 7.450 11.734 1.00 82.06 104 PRO A N 1
ATOM 792 C CA . PRO A 1 104 ? -27.264 8.104 12.986 1.00 82.06 104 PRO A CA 1
ATOM 793 C C . PRO A 1 104 ? -28.142 9.344 12.768 1.00 82.06 104 PRO A C 1
ATOM 795 O O . PRO A 1 104 ? -29.095 9.564 13.513 1.00 82.06 104 PRO A O 1
ATOM 798 N N . LEU A 1 105 ? -27.862 10.133 11.723 1.00 72.81 105 LEU A N 1
ATOM 799 C CA . LEU A 1 105 ? -28.642 11.325 11.364 1.00 72.81 105 LEU A CA 1
ATOM 800 C C . LEU A 1 105 ? -30.086 10.972 10.974 1.00 72.81 105 LEU A C 1
ATOM 802 O O . LEU A 1 105 ? -31.018 11.665 11.380 1.00 72.81 105 LEU A O 1
ATOM 806 N N . GLY A 1 106 ? -30.282 9.872 10.240 1.00 72.44 106 GLY A N 1
ATOM 807 C CA . GLY A 1 106 ? -31.618 9.362 9.916 1.00 72.44 106 GLY A CA 1
ATOM 808 C C . GLY A 1 106 ? -32.394 8.882 11.148 1.00 72.44 106 GLY A C 1
ATOM 809 O O . GLY A 1 106 ? -33.597 9.121 11.250 1.00 72.44 106 GLY A O 1
ATOM 810 N N . GLY A 1 107 ? -31.705 8.263 12.113 1.00 70.94 107 GLY A N 1
ATOM 811 C CA . GLY A 1 107 ? -32.310 7.795 13.364 1.00 70.94 107 GLY A CA 1
ATOM 812 C C . GLY A 1 107 ? -32.819 8.929 14.257 1.00 70.94 107 GLY A C 1
ATOM 813 O O . GLY A 1 107 ? -33.934 8.844 14.765 1.00 70.94 107 GLY A O 1
ATOM 814 N N . ILE A 1 108 ? -32.051 10.017 14.390 1.00 71.06 108 ILE A N 1
ATOM 815 C CA . ILE A 1 108 ? -32.431 11.188 15.203 1.00 71.06 108 ILE A CA 1
ATOM 816 C C . ILE A 1 108 ? -33.673 11.888 14.624 1.00 71.06 108 ILE A C 1
ATOM 818 O O . ILE A 1 108 ? -34.562 12.291 15.375 1.00 71.06 108 ILE A O 1
ATOM 822 N N . GLY A 1 109 ? -33.770 11.991 13.294 1.00 66.25 109 GLY A N 1
ATOM 823 C CA . GLY A 1 109 ? -34.946 12.549 12.618 1.00 66.25 109 GLY A CA 1
ATOM 824 C C . GLY A 1 109 ? -36.200 11.683 12.775 1.00 66.25 109 GLY A C 1
ATOM 825 O O . GLY A 1 109 ? -37.286 12.217 12.974 1.00 66.25 109 GLY A O 1
ATOM 826 N N . ALA A 1 110 ? -36.053 10.355 12.752 1.00 64.81 110 ALA A N 1
ATOM 827 C CA . ALA A 1 110 ? -37.162 9.428 12.973 1.00 64.81 110 ALA A CA 1
ATOM 828 C C . ALA A 1 110 ? -37.666 9.442 14.429 1.00 64.81 110 ALA A C 1
ATOM 830 O O . ALA A 1 110 ? -38.872 9.418 14.649 1.00 64.81 110 ALA A O 1
ATOM 831 N N . SER A 1 111 ? -36.772 9.543 15.422 1.00 65.44 111 SER A N 1
ATOM 832 C CA . SER A 1 111 ? -37.153 9.635 16.842 1.00 65.44 111 SER A CA 1
ATOM 833 C C . SER A 1 111 ? -37.744 10.986 17.249 1.00 65.44 111 SER A C 1
ATOM 835 O O . SER A 1 111 ? -38.409 11.068 18.270 1.00 65.44 111 SER A O 1
ATOM 837 N N . ALA A 1 112 ? -37.489 12.052 16.486 1.00 67.19 112 ALA A N 1
ATOM 838 C CA . ALA A 1 112 ? -38.070 13.374 16.736 1.00 67.19 112 ALA A CA 1
ATOM 839 C C . ALA A 1 112 ? -39.490 13.534 16.154 1.00 67.19 112 ALA A C 1
ATOM 841 O O . ALA A 1 112 ? -40.166 14.516 16.455 1.00 67.19 112 ALA A O 1
ATOM 842 N N . LEU A 1 113 ? -39.920 12.598 15.299 1.00 67.25 113 LEU A N 1
ATOM 843 C CA . LEU A 1 113 ? -41.228 12.579 14.633 1.00 67.25 113 LEU A CA 1
ATOM 844 C C . LEU A 1 113 ? -42.173 11.489 15.180 1.00 67.25 113 LEU A C 1
ATOM 846 O O . LEU A 1 113 ? -43.316 11.415 14.727 1.00 67.25 113 LEU A O 1
ATOM 850 N N . ALA A 1 114 ? -41.695 10.649 16.105 1.00 60.31 114 ALA A N 1
ATOM 851 C CA . ALA A 1 114 ? -42.447 9.598 16.798 1.00 60.31 114 ALA A CA 1
ATOM 852 C C . ALA A 1 114 ? -42.817 10.045 18.218 1.00 60.31 114 ALA A C 1
ATOM 854 O O . ALA A 1 114 ? -43.922 9.672 18.671 1.00 60.31 114 ALA A O 1
#

Sequence (114 aa):
MAATTLGIIGVQWLVETQRASIAGWLLSMPGAISLLAAFLTAIVYGLRPDDKWDARVNPHCERRNHSGWGVVFVVILSLFIGAMLLMGALALAFQTYFEATVQPLGGIGASALA

pLDDT: mean 82.8, std 11.31, range [57.03, 97.19]

Nearest PDB structures (foldseek):
  2x0l-assembly1_A  TM=3.502E-01  e=4.873E+00  Homo sapiens
  5l3b-assembly1_A  TM=3.534E-01  e=9.234E+00  Homo sapiens
  5l3d-assembly1_A  TM=3.253E-01  e=7.319E+00  Homo sapiens
  4bay-assembly1_A  TM=3.517E-01  e=8.713E+00  Homo sapiens

Solvent-accessible surface area (backbone atoms only — not comparable to full-atom values): 6192 Å² total; per-residue (Å²): 108,70,46,49,55,43,12,53,54,10,47,52,43,21,63,75,46,75,66,68,37,65,66,17,53,64,34,21,48,54,11,53,50,52,52,45,50,50,28,50,46,48,35,60,56,48,69,49,57,48,73,70,46,37,66,70,76,39,75,88,52,94,73,80,71,76,84,53,72,67,41,55,53,52,25,50,53,26,50,53,53,40,50,52,52,52,52,53,52,48,52,53,51,49,52,53,49,43,60,70,55,51,52,59,57,55,50,56,56,54,63,74,77,108

Mean predicted aligned error: 8.61 Å

Foldseek 3Di:
DVLLVLLVVLVVVCVVVVNPDPSSVVSNVSNLVVLLVVLVVLLVVLPDDQVNVCVPPVVPDPDGDDPDCVSVVSNVVSCVVSVVSVVVVVVVVVVVCCVVPVVVVVVVVVVVVD

Secondary structure (DSSP, 8-state):
-HHHHHHHHHHHHHHHTTT--HHHHHHHHHHHHHHHHHHHHHHHHHTS-HHHHHHHH-TT--------HHHHHHHHHHHHHHHHHHHHHHHHHHHHHHHHHHHHHHHHHHHT--

Radius of gyration: 21.72 Å; Cα contacts (8 Å, |Δi|>4): 79; chains: 1; bounding box: 70×22×46 Å